Protein AF-A0A967BNR2-F1 (afdb_monomer)

Secondary structure (DSSP, 8-state):
-TTEEEEEEETTTTEEEEEE-TTTS-HHHHHHHHHHHH-----------

Mean predicted aligned error: 6.46 Å

pLDDT: mean 75.16, std 10.81, range [48.97, 88.25]

Foldseek 3Di:
DPFWPDWDADPVVRAIETEGDCVTDPPVVVQVVVCVVPVGDHDDYDYDD

Structure (mmCIF, N/CA/C/O backbone):
data_AF-A0A967BNR2-F1
#
_entry.id   AF-A0A967BNR2-F1
#
loop_
_atom_site.group_PDB
_atom_site.id
_atom_site.type_symbol
_atom_site.label_atom_id
_atom_site.label_alt_id
_atom_site.label_comp_id
_atom_site.label_asym_id
_atom_site.label_entity_id
_atom_site.label_seq_id
_atom_site.pdbx_PDB_ins_code
_atom_site.Cartn_x
_atom_site.Cartn_y
_atom_site.Cartn_z
_atom_site.occupancy
_atom_site.B_iso_or_equiv
_atom_site.auth_seq_id
_atom_site.auth_comp_id
_atom_site.auth_asym_id
_atom_site.auth_atom_id
_atom_site.pdbx_PDB_model_num
ATOM 1 N N . MET A 1 1 ? -6.617 -7.673 -1.260 1.00 67.56 1 MET A N 1
ATOM 2 C CA . MET A 1 1 ? -6.483 -7.321 0.173 1.00 67.56 1 MET A CA 1
ATOM 3 C C . MET A 1 1 ? -7.711 -6.510 0.570 1.00 67.56 1 MET A C 1
ATOM 5 O O . MET A 1 1 ? -8.063 -5.606 -0.177 1.00 67.56 1 MET A O 1
ATOM 9 N N . LYS A 1 2 ? -8.411 -6.851 1.659 1.00 80.50 2 LYS A N 1
ATOM 10 C CA . LYS A 1 2 ? -9.618 -6.112 2.080 1.00 80.50 2 LYS A CA 1
ATOM 11 C C . LYS A 1 2 ? -9.205 -4.705 2.548 1.00 80.50 2 LYS A C 1
ATOM 13 O O . LYS A 1 2 ? -8.268 -4.606 3.329 1.00 80.50 2 LYS A O 1
ATOM 18 N N . GLY A 1 3 ? -9.856 -3.652 2.049 1.00 82.12 3 GLY A N 1
ATOM 19 C CA . GLY A 1 3 ? -9.536 -2.251 2.381 1.00 82.12 3 GLY A CA 1
ATOM 20 C C . GLY A 1 3 ? -8.634 -1.511 1.382 1.00 82.12 3 GLY A C 1
ATOM 21 O O . GLY A 1 3 ? -8.503 -0.298 1.495 1.00 82.12 3 GLY A O 1
ATOM 22 N N . ILE A 1 4 ? -8.051 -2.197 0.389 1.00 83.06 4 ILE A N 1
ATOM 23 C CA . ILE A 1 4 ? -7.432 -1.530 -0.770 1.00 83.06 4 ILE A CA 1
ATOM 24 C C . ILE A 1 4 ? -8.522 -1.296 -1.812 1.00 83.06 4 ILE A C 1
ATOM 26 O O . ILE A 1 4 ? -9.154 -2.25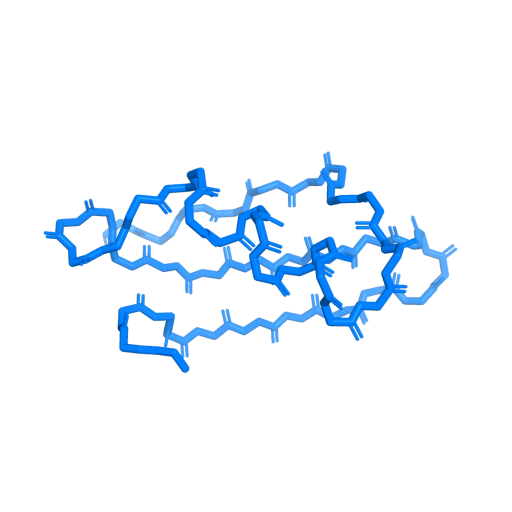2 -2.262 1.00 83.06 4 ILE A O 1
ATOM 30 N N . GLU A 1 5 ? -8.723 -0.041 -2.194 1.00 86.12 5 GLU A N 1
ATOM 31 C CA . GLU A 1 5 ? -9.740 0.356 -3.170 1.00 86.12 5 GLU A CA 1
ATOM 32 C C . GLU A 1 5 ? -9.177 0.346 -4.590 1.00 86.12 5 GLU A C 1
ATOM 34 O O . GLU A 1 5 ? -9.833 -0.104 -5.526 1.00 86.12 5 GLU A O 1
ATOM 39 N N . SER A 1 6 ? -7.939 0.818 -4.753 1.00 83.38 6 SER A N 1
ATOM 40 C CA . SER A 1 6 ? -7.261 0.873 -6.045 1.00 83.38 6 SER A CA 1
ATOM 41 C C . SER A 1 6 ? -5.744 0.900 -5.870 1.00 83.38 6 SER A C 1
ATOM 43 O O . SER A 1 6 ? -5.224 1.266 -4.815 1.00 83.38 6 SER A O 1
ATOM 45 N N . HIS A 1 7 ? -5.013 0.525 -6.914 1.00 83.50 7 HIS A N 1
ATOM 46 C CA . HIS A 1 7 ? -3.565 0.671 -6.979 1.00 83.50 7 HIS A CA 1
ATOM 47 C C . HIS A 1 7 ? -3.122 0.980 -8.411 1.00 83.50 7 HIS A C 1
ATOM 49 O O . HIS A 1 7 ? -3.783 0.611 -9.378 1.00 83.50 7 HIS A O 1
ATOM 55 N N . SER A 1 8 ? -1.990 1.660 -8.545 1.00 82.38 8 SER A N 1
ATOM 56 C CA . SER A 1 8 ? -1.349 1.956 -9.821 1.00 82.38 8 SER A CA 1
ATOM 57 C C . SER A 1 8 ? 0.157 1.799 -9.691 1.00 82.38 8 SER A C 1
ATOM 59 O O . SER A 1 8 ? 0.747 2.139 -8.664 1.00 82.38 8 SER A O 1
ATOM 61 N N . PHE A 1 9 ? 0.785 1.279 -10.739 1.00 76.94 9 PHE A N 1
ATOM 62 C CA . PHE A 1 9 ? 2.229 1.142 -10.810 1.00 76.94 9 PHE A CA 1
ATOM 63 C C . PHE A 1 9 ? 2.765 1.967 -11.975 1.0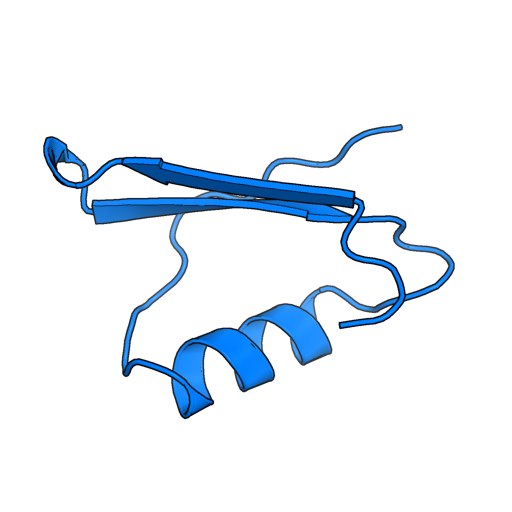0 76.94 9 PHE A C 1
ATOM 65 O O . PHE A 1 9 ? 2.475 1.695 -13.139 1.00 76.94 9 PHE A O 1
ATOM 72 N N . ASN A 1 10 ? 3.570 2.973 -11.653 1.00 78.75 10 ASN A N 1
ATOM 73 C CA . ASN A 1 10 ? 4.337 3.719 -12.632 1.00 78.75 10 ASN A CA 1
ATOM 74 C C . ASN A 1 10 ? 5.718 3.063 -12.767 1.00 78.75 10 ASN A C 1
ATOM 76 O O . ASN A 1 10 ? 6.580 3.224 -11.899 1.00 78.75 10 ASN A O 1
ATOM 80 N N . VAL A 1 11 ? 5.904 2.314 -13.859 1.00 76.12 11 VAL A N 1
ATOM 81 C CA . VAL A 1 11 ? 7.140 1.574 -14.163 1.00 76.12 11 VAL A CA 1
ATOM 82 C C . VAL A 1 11 ? 8.321 2.522 -14.383 1.00 76.12 11 VAL A C 1
ATOM 84 O O . VAL A 1 11 ? 9.412 2.259 -13.880 1.00 76.12 11 VAL A O 1
ATOM 87 N N . GLU A 1 12 ? 8.099 3.636 -15.087 1.00 80.19 12 GLU A N 1
ATOM 88 C CA . GLU A 1 12 ? 9.140 4.612 -15.439 1.00 80.19 12 GLU A CA 1
ATOM 89 C C . GLU A 1 12 ? 9.780 5.225 -14.190 1.00 80.19 12 GLU A C 1
ATOM 91 O O . GLU A 1 12 ? 11.001 5.297 -14.074 1.00 80.19 12 GLU A O 1
ATOM 96 N N . ASN A 1 13 ? 8.955 5.577 -13.202 1.00 73.56 13 ASN A N 1
ATOM 97 C CA . ASN A 1 13 ? 9.402 6.176 -11.944 1.00 73.56 13 ASN A CA 1
ATOM 98 C C . ASN A 1 13 ? 9.594 5.154 -10.814 1.00 73.56 13 ASN A C 1
ATOM 100 O O . ASN A 1 13 ? 9.931 5.541 -9.692 1.00 73.56 13 ASN A O 1
ATOM 104 N N . ARG A 1 14 ? 9.358 3.861 -11.079 1.00 71.38 14 ARG A N 1
ATOM 105 C CA . ARG A 1 14 ? 9.296 2.786 -10.072 1.00 71.38 14 ARG A CA 1
ATOM 106 C C . ARG A 1 14 ? 8.457 3.187 -8.851 1.00 71.38 14 ARG A C 1
ATOM 108 O O . ARG A 1 14 ? 8.884 3.029 -7.707 1.00 71.38 14 ARG A O 1
ATOM 115 N N . GLN A 1 15 ? 7.280 3.756 -9.093 1.00 73.31 15 GLN A N 1
ATOM 116 C CA . GLN A 1 15 ? 6.361 4.187 -8.042 1.00 73.31 15 GLN A CA 1
ATOM 117 C C . GLN A 1 15 ? 5.149 3.268 -7.987 1.00 73.31 15 GLN A C 1
ATOM 119 O O . GLN A 1 15 ? 4.481 3.047 -8.992 1.00 73.31 15 GLN A O 1
ATOM 124 N N . PHE A 1 16 ? 4.845 2.782 -6.788 1.00 76.12 16 PHE A N 1
ATOM 125 C CA . PHE A 1 16 ? 3.604 2.079 -6.500 1.00 76.12 16 PHE A CA 1
ATOM 126 C C . PHE A 1 16 ? 2.699 3.014 -5.706 1.00 76.12 16 PHE A C 1
ATOM 128 O O . PHE A 1 16 ? 3.080 3.458 -4.629 1.00 76.12 16 PHE A O 1
ATOM 135 N N . ILE A 1 17 ? 1.544 3.357 -6.263 1.00 79.62 17 ILE A N 1
ATOM 136 C CA . ILE A 1 17 ? 0.549 4.235 -5.652 1.00 79.62 17 ILE A CA 1
ATOM 137 C C . ILE A 1 17 ? -0.613 3.350 -5.222 1.00 79.62 17 ILE A C 1
ATOM 139 O O . ILE A 1 17 ? -1.156 2.606 -6.036 1.00 79.62 17 ILE A O 1
ATOM 143 N N . VAL A 1 18 ? -0.994 3.423 -3.951 1.00 82.00 18 VAL A N 1
ATOM 144 C CA . VAL A 1 18 ? -2.087 2.625 -3.385 1.00 82.00 18 VAL A CA 1
ATOM 145 C C . VAL A 1 18 ? -3.101 3.558 -2.759 1.00 82.00 18 VAL A C 1
ATOM 147 O O . VAL A 1 18 ? -2.719 4.400 -1.957 1.00 82.00 18 VAL A O 1
ATOM 150 N N . TRP A 1 19 ? -4.370 3.368 -3.095 1.00 84.62 19 TRP A N 1
ATOM 151 C CA . TRP A 1 19 ? -5.517 4.018 -2.474 1.00 84.62 19 TRP A CA 1
ATOM 152 C C . TRP A 1 19 ? -6.206 3.014 -1.556 1.00 84.62 19 TRP A C 1
ATOM 154 O O . TRP A 1 19 ? -6.552 1.905 -1.978 1.00 84.62 19 TRP A O 1
ATOM 164 N N . TYR A 1 20 ? -6.352 3.377 -0.286 1.00 85.75 20 TYR A N 1
ATOM 165 C CA . TYR A 1 20 ? -6.844 2.474 0.746 1.00 85.75 20 TYR A CA 1
ATOM 166 C C . TYR A 1 20 ? -7.677 3.209 1.793 1.00 85.75 20 TYR A C 1
ATOM 168 O O . TYR A 1 20 ? -7.419 4.373 2.101 1.00 85.75 20 TYR A O 1
ATOM 176 N N . ASP A 1 21 ? -8.625 2.489 2.391 1.00 86.75 21 ASP A N 1
ATOM 177 C CA . ASP A 1 21 ? -9.380 2.972 3.542 1.00 86.75 21 ASP A CA 1
ATOM 178 C C . ASP A 1 21 ? -8.588 2.728 4.834 1.00 86.75 21 ASP A C 1
ATOM 180 O O . ASP A 1 21 ? -8.484 1.603 5.335 1.00 86.75 21 ASP A O 1
ATOM 184 N N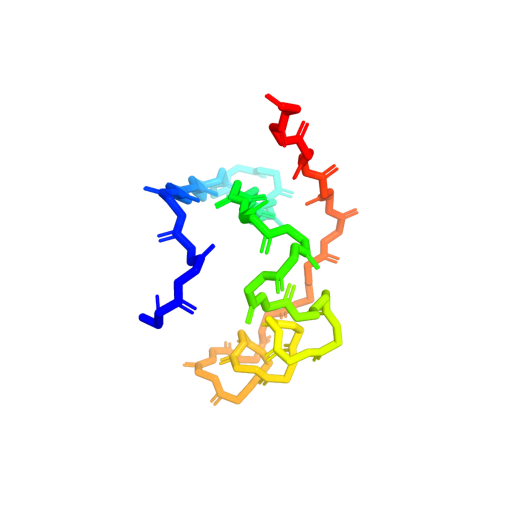 . SER A 1 22 ? -8.058 3.814 5.399 1.00 84.88 22 SER A N 1
ATOM 185 C CA . SER A 1 22 ? -7.310 3.811 6.665 1.00 84.88 22 SER A CA 1
ATOM 186 C C . SER A 1 22 ? -8.088 3.305 7.888 1.00 84.88 22 SER A C 1
ATOM 188 O O . SER A 1 22 ? -7.469 2.980 8.899 1.00 84.88 22 SER A O 1
ATOM 190 N N . LYS A 1 23 ? -9.423 3.212 7.828 1.00 88.25 23 LYS A N 1
ATOM 191 C CA . LYS A 1 23 ? -10.246 2.627 8.900 1.00 88.25 23 LYS A CA 1
ATOM 192 C C . LYS A 1 23 ? -10.291 1.103 8.834 1.00 88.25 23 LYS A C 1
ATOM 194 O O . LYS A 1 23 ? -10.612 0.461 9.830 1.00 88.25 23 LYS A O 1
ATOM 199 N N . VAL A 1 24 ? -10.013 0.533 7.662 1.00 87.38 24 VAL A N 1
ATOM 200 C CA . VAL A 1 24 ? -10.106 -0.909 7.395 1.00 87.38 24 VAL A CA 1
ATOM 201 C C . VAL A 1 24 ? -8.728 -1.558 7.381 1.00 87.38 24 VAL A C 1
ATOM 203 O O . VAL A 1 24 ? -8.590 -2.694 7.836 1.00 87.38 24 VAL A O 1
ATOM 206 N N . ILE A 1 25 ? -7.712 -0.864 6.863 1.00 84.88 25 ILE A N 1
ATOM 207 C CA . ILE A 1 25 ? -6.356 -1.395 6.740 1.00 84.88 25 ILE A CA 1
ATOM 208 C C . ILE A 1 25 ? -5.302 -0.339 7.079 1.00 84.88 25 ILE A C 1
ATOM 210 O O . ILE A 1 25 ? -5.368 0.811 6.644 1.00 84.88 25 ILE A O 1
ATOM 214 N N . ASP A 1 26 ? -4.302 -0.752 7.855 1.00 86.44 26 ASP A N 1
ATOM 215 C CA . ASP A 1 26 ? -3.181 0.106 8.219 1.00 86.44 26 ASP A CA 1
ATOM 216 C C . ASP A 1 26 ? -2.133 0.144 7.099 1.00 86.44 26 ASP A C 1
ATOM 218 O O . ASP A 1 26 ? -1.812 -0.874 6.473 1.00 86.44 26 ASP A O 1
ATOM 222 N N . LYS A 1 27 ? -1.530 1.318 6.901 1.00 82.00 27 LYS A N 1
ATOM 223 C CA . LYS A 1 27 ? -0.421 1.530 5.967 1.00 82.00 27 LYS A CA 1
ATO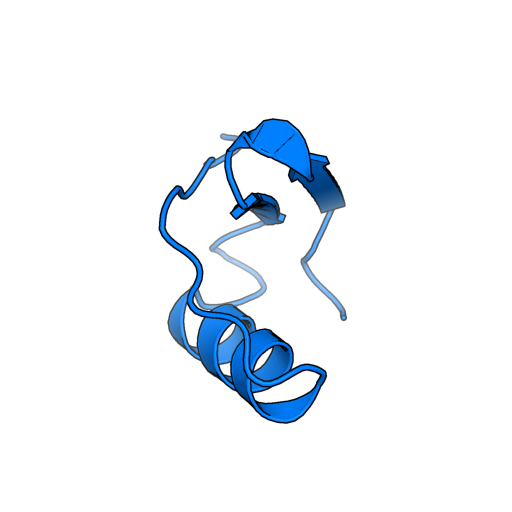M 224 C C . LYS A 1 27 ? 0.693 0.496 6.146 1.00 82.00 27 LYS A C 1
ATOM 226 O O . LYS A 1 27 ? 1.239 0.009 5.159 1.00 82.00 27 LYS A O 1
ATOM 231 N N . LYS A 1 28 ? 1.033 0.141 7.389 1.00 85.25 28 LYS A N 1
ATOM 232 C CA . LYS A 1 28 ? 2.107 -0.813 7.699 1.00 85.25 28 LYS A CA 1
ATOM 233 C C . LYS A 1 28 ? 1.821 -2.208 7.141 1.00 85.25 28 LYS A C 1
ATOM 235 O O . LYS A 1 28 ? 2.737 -2.861 6.653 1.00 85.25 28 LYS A O 1
ATOM 240 N N . MET A 1 29 ? 0.559 -2.639 7.162 1.00 86.19 29 MET A N 1
ATOM 241 C CA . MET A 1 29 ? 0.160 -3.929 6.590 1.00 86.19 29 MET A CA 1
ATOM 242 C C . MET A 1 29 ? 0.278 -3.927 5.066 1.00 86.19 29 MET A C 1
ATOM 244 O O . MET A 1 29 ? 0.696 -4.922 4.484 1.00 86.19 29 MET A O 1
ATOM 248 N N . ILE A 1 30 ? -0.050 -2.801 4.425 1.00 83.44 30 ILE A N 1
ATOM 249 C CA . ILE A 1 30 ? 0.113 -2.634 2.975 1.00 83.44 30 ILE A CA 1
ATOM 250 C C . ILE A 1 30 ? 1.598 -2.695 2.602 1.00 83.44 30 ILE A C 1
ATOM 252 O O . ILE A 1 30 ? 1.946 -3.368 1.639 1.00 83.44 30 ILE A O 1
ATOM 256 N N . ILE A 1 31 ? 2.476 -2.048 3.379 1.00 80.75 31 ILE A N 1
ATOM 257 C CA . ILE A 1 31 ? 3.934 -2.116 3.179 1.00 80.75 31 ILE A CA 1
ATOM 258 C C . ILE A 1 31 ? 4.419 -3.561 3.240 1.00 80.75 31 ILE A C 1
ATOM 260 O O . ILE A 1 31 ? 5.024 -4.017 2.276 1.00 80.75 31 ILE A O 1
ATOM 264 N N . GLN A 1 32 ? 4.103 -4.287 4.320 1.00 82.62 32 GLN A N 1
ATOM 265 C CA . GLN A 1 32 ? 4.527 -5.682 4.463 1.00 82.62 32 GLN A CA 1
ATOM 266 C C . GLN A 1 32 ? 4.060 -6.536 3.287 1.00 82.62 32 GLN A C 1
ATOM 268 O O . GLN A 1 32 ? 4.872 -7.227 2.690 1.00 82.62 32 GLN A O 1
ATOM 273 N N . ALA A 1 33 ? 2.790 -6.429 2.892 1.00 80.31 33 ALA A N 1
ATOM 274 C CA . ALA A 1 33 ? 2.267 -7.227 1.790 1.00 80.31 33 ALA A CA 1
ATOM 275 C C . ALA A 1 33 ? 2.942 -6.913 0.443 1.00 80.31 33 ALA A C 1
ATOM 277 O O . ALA A 1 33 ? 3.133 -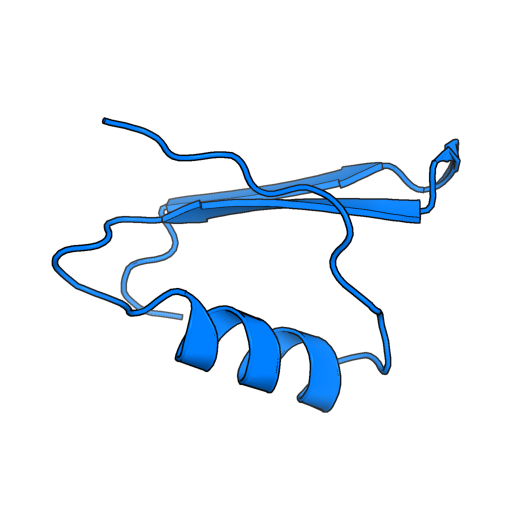7.816 -0.367 1.00 80.31 33 ALA A O 1
ATOM 278 N N . VAL A 1 34 ? 3.309 -5.654 0.185 1.00 76.62 34 VAL A N 1
ATOM 279 C CA . VAL A 1 34 ? 4.001 -5.260 -1.056 1.00 76.62 34 VAL A CA 1
ATOM 280 C C . VAL A 1 34 ? 5.471 -5.686 -1.039 1.00 76.62 34 VAL A C 1
ATOM 282 O O . VAL A 1 34 ? 5.991 -6.142 -2.060 1.00 76.62 34 VAL A O 1
ATOM 285 N N . GLU A 1 35 ? 6.134 -5.577 0.110 1.00 76.31 35 GLU A 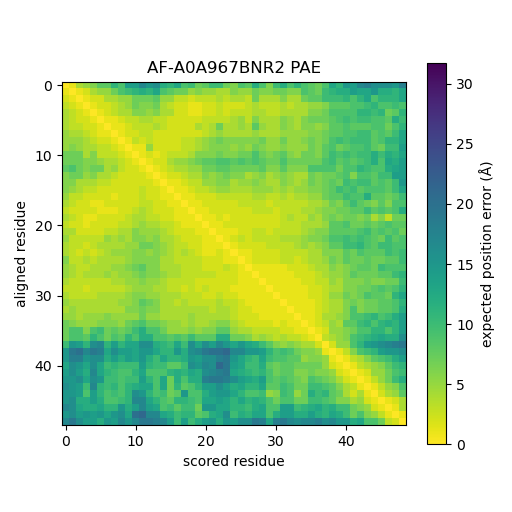N 1
ATOM 286 C CA . GLU A 1 35 ? 7.512 -6.035 0.295 1.00 76.31 35 GLU A CA 1
ATOM 287 C C . GLU A 1 35 ? 7.609 -7.565 0.180 1.00 76.31 35 GLU A C 1
ATOM 289 O O . GLU A 1 35 ? 8.473 -8.059 -0.545 1.00 76.31 35 GLU A O 1
ATOM 294 N N . GLU A 1 36 ? 6.675 -8.306 0.787 1.00 74.44 36 GLU A N 1
ATOM 295 C CA . GLU A 1 36 ? 6.568 -9.770 0.691 1.00 74.44 36 GLU A CA 1
A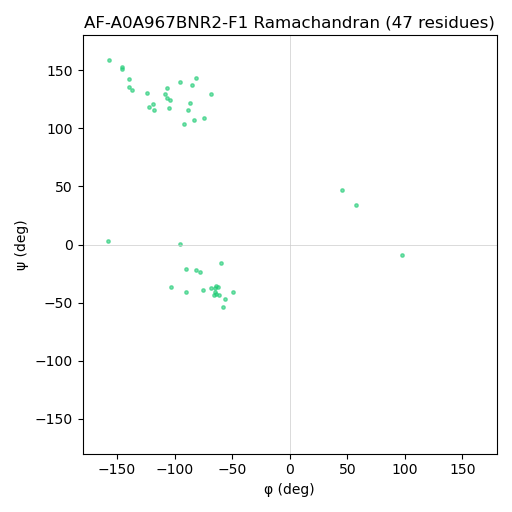TOM 296 C C . GLU A 1 36 ? 6.232 -10.246 -0.728 1.00 74.44 36 GLU A C 1
ATOM 298 O O . GLU A 1 36 ? 6.751 -11.269 -1.173 1.00 74.44 36 GLU A O 1
ATOM 303 N N . ALA A 1 37 ? 5.377 -9.520 -1.458 1.00 70.62 37 ALA A N 1
ATOM 304 C CA . ALA A 1 37 ? 4.908 -9.947 -2.776 1.00 70.62 37 ALA A CA 1
ATOM 305 C C . ALA A 1 37 ? 5.916 -9.715 -3.910 1.00 70.62 37 ALA A C 1
ATOM 307 O O . ALA A 1 37 ? 5.807 -10.363 -4.951 1.00 70.62 37 ALA A O 1
ATOM 308 N N . GLY A 1 38 ? 6.862 -8.783 -3.766 1.00 61.31 38 GLY A N 1
ATOM 309 C CA . GLY A 1 38 ? 7.657 -8.376 -4.926 1.00 61.31 38 GLY A CA 1
ATOM 310 C C . GLY A 1 38 ? 9.009 -7.736 -4.664 1.00 61.31 38 GLY A C 1
ATOM 311 O O . GLY A 1 38 ? 9.675 -7.370 -5.630 1.00 61.31 38 GLY A O 1
ATOM 312 N N . ASN A 1 39 ? 9.455 -7.621 -3.410 1.00 58.91 39 ASN A N 1
ATOM 313 C CA . ASN A 1 39 ? 10.748 -7.005 -3.099 1.00 58.91 39 ASN A CA 1
ATOM 314 C C . ASN A 1 39 ? 10.850 -5.552 -3.631 1.00 58.91 39 ASN A C 1
ATOM 316 O O . ASN A 1 39 ? 11.902 -5.103 -4.091 1.00 58.91 39 ASN A O 1
ATOM 320 N N . PHE A 1 40 ? 9.731 -4.817 -3.624 1.00 61.22 40 PHE A N 1
ATOM 321 C CA . PHE A 1 40 ? 9.648 -3.434 -4.099 1.00 61.22 40 PHE A CA 1
ATOM 322 C C . PHE A 1 40 ? 9.520 -2.462 -2.921 1.00 61.22 40 PHE A C 1
ATOM 324 O O . PHE A 1 40 ? 8.688 -2.654 -2.039 1.00 61.22 40 PHE A O 1
ATOM 331 N N . SER A 1 41 ? 10.285 -1.366 -2.935 1.00 60.91 41 SER A N 1
ATOM 332 C CA . SER A 1 41 ? 10.144 -0.283 -1.951 1.00 60.91 41 SER A CA 1
ATOM 333 C C . SER A 1 41 ? 9.113 0.746 -2.419 1.00 60.91 41 SER A C 1
ATOM 335 O O . SER A 1 41 ? 9.321 1.440 -3.419 1.00 60.91 41 SER A O 1
ATOM 337 N N . VAL A 1 42 ? 8.011 0.891 -1.682 1.00 61.62 42 VAL A N 1
ATOM 338 C CA . VAL A 1 42 ? 6.969 1.883 -1.986 1.00 61.62 42 VAL A CA 1
ATOM 339 C C . VAL A 1 42 ? 7.450 3.286 -1.603 1.00 61.62 42 VAL A C 1
ATOM 341 O O . VAL A 1 42 ? 7.556 3.625 -0.424 1.00 61.62 42 VAL A O 1
ATOM 344 N N . LYS A 1 43 ? 7.737 4.125 -2.605 1.00 57.75 43 LYS A N 1
ATOM 345 C CA . LYS A 1 43 ? 8.247 5.492 -2.391 1.00 57.75 43 LYS A CA 1
ATOM 346 C C . LYS A 1 43 ? 7.171 6.572 -2.267 1.00 57.75 43 LYS A C 1
ATOM 348 O O . LYS A 1 43 ? 7.473 7.628 -1.723 1.00 57.75 43 LYS A O 1
ATOM 353 N N . ASN A 1 44 ? 5.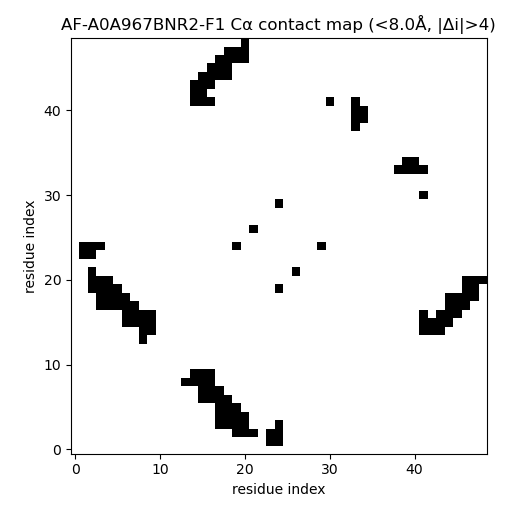953 6.344 -2.762 1.00 61.50 44 ASN A N 1
ATOM 354 C CA . ASN A 1 44 ? 4.921 7.382 -2.827 1.00 61.50 44 ASN A CA 1
ATOM 355 C C . ASN A 1 44 ? 3.555 6.840 -2.392 1.00 61.50 44 ASN A C 1
ATOM 357 O O . ASN A 1 44 ? 3.145 5.775 -2.832 1.00 61.50 44 ASN A O 1
ATOM 361 N N . TRP A 1 45 ? 2.859 7.575 -1.525 1.00 62.41 45 TRP A N 1
ATOM 362 C CA . TRP A 1 45 ? 1.615 7.132 -0.891 1.00 62.41 45 TRP A CA 1
ATOM 363 C C . TRP A 1 45 ? 0.494 8.120 -1.206 1.00 62.41 45 TRP A C 1
ATOM 365 O O . TRP A 1 45 ? 0.593 9.288 -0.835 1.00 62.41 45 TRP A O 1
ATOM 375 N N . GLY A 1 46 ? -0.558 7.660 -1.884 1.00 55.84 46 GLY A N 1
ATOM 376 C CA . GLY A 1 46 ? -1.798 8.417 -2.061 1.00 55.84 46 GLY A CA 1
ATOM 377 C C . GLY A 1 46 ? -2.809 8.010 -0.992 1.00 55.84 46 GLY A C 1
ATOM 378 O O . GLY A 1 46 ? -2.903 6.838 -0.660 1.00 55.84 46 GLY A O 1
ATOM 379 N N . ILE A 1 47 ? -3.554 8.956 -0.425 1.00 57.16 47 ILE A N 1
ATOM 380 C CA . ILE A 1 47 ? -4.650 8.652 0.506 1.00 57.16 47 ILE A CA 1
ATOM 381 C C . ILE A 1 47 ? -5.925 9.196 -0.132 1.00 57.16 47 ILE A C 1
ATOM 383 O O . ILE A 1 47 ? -5.994 10.393 -0.419 1.00 57.16 47 ILE A O 1
ATOM 387 N N . THR A 1 48 ? -6.912 8.338 -0.380 1.00 51.28 48 THR A N 1
ATOM 388 C CA . THR A 1 48 ? -8.278 8.775 -0.705 1.00 51.28 48 THR A CA 1
ATOM 389 C C . THR A 1 48 ? -9.036 9.024 0.594 1.00 51.28 48 THR A C 1
ATOM 391 O O . THR A 1 48 ? -8.862 8.294 1.568 1.00 51.28 48 THR A O 1
ATOM 394 N N . LYS A 1 49 ? -9.790 10.124 0.628 1.00 48.97 49 LYS A N 1
ATOM 395 C CA . LYS A 1 49 ? -10.478 10.643 1.813 1.00 48.97 49 LYS A CA 1
ATOM 396 C C . LYS A 1 49 ? -11.920 10.165 1.872 1.00 48.97 49 LYS A C 1
ATOM 398 O O . LYS A 1 49 ? -12.544 10.159 0.789 1.00 48.97 49 LYS A O 1
#

Solvent-accessible surface area (backbone atoms only — not comparable to full-atom values): 3057 Å² total; per-residue (Å²): 115,83,40,58,78,48,7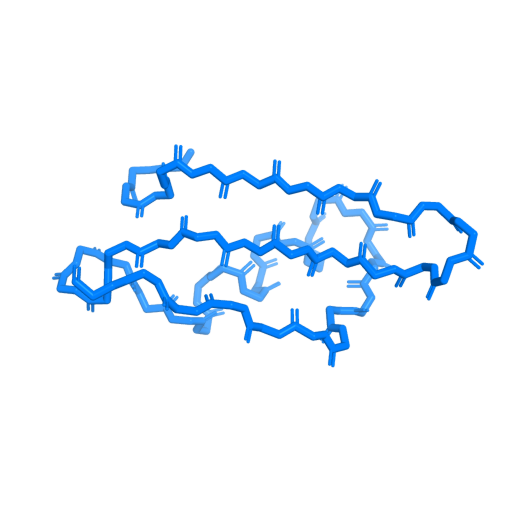3,48,74,43,73,92,76,60,32,43,37,45,30,41,42,72,90,70,36,56,69,67,58,54,49,51,53,44,36,74,72,65,75,51,74,75,78,48,84,51,79,65,131

Nearest PDB structures (foldseek):
  8y9c-assembly1_A  TM=4.457E-01  e=4.770E-01  synthetic construct
  8v3w-assembly1_N  TM=5.044E-01  e=8.545E+00  Clostridioides difficile
  4alz-assembly1_A  TM=4.991E-01  e=9.152E+00  Yersinia enterocolitica

Radius of gyration: 10.36 Å; Cα contacts (8 Å, |Δi|>4): 66; chains: 1; bounding box: 21×21×24 Å

Sequence (49 aa):
MKGIESHSFNVENRQFIVWYDSKVIDKKMIIQAVEEAGNFSVKNWGITK